Protein AF-A0AAD6BY55-F1 (afdb_monomer)

Secondary structure (DSSP, 8-state):
----EEEEEEEPPS-------TT--HHHHHTT---TT--TTS-EE-EEEEEEEE--TT------TTSEEEEPP---SSTTS-------------TTS----GGGSPP-BGGGSPPTT---TTTTTTTTSTT--PBPHHHHHHHHHHHHHHHHHHHHHHHHHHHEE-----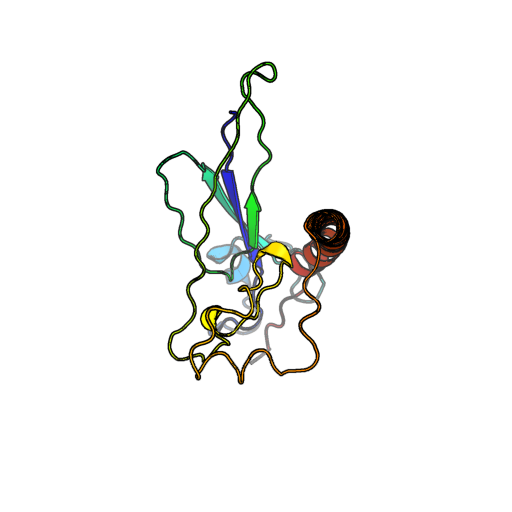--

Organism: NCBI:txid63821

Structure (mmCIF, N/CA/C/O backbone):
data_AF-A0AAD6BY55-F1
#
_entry.id   AF-A0AAD6BY55-F1
#
loop_
_atom_site.group_PDB
_atom_site.id
_atom_site.type_symbol
_atom_site.label_atom_id
_atom_site.label_alt_id
_atom_site.label_comp_id
_atom_site.label_asym_id
_atom_site.label_entity_id
_atom_site.label_seq_id
_atom_site.pdbx_PDB_ins_code
_atom_site.Cartn_x
_atom_site.Cartn_y
_atom_site.Cartn_z
_atom_site.occupancy
_atom_site.B_iso_or_equiv
_atom_site.auth_seq_id
_atom_site.auth_comp_id
_atom_site.auth_asym_id
_atom_site.auth_atom_id
_atom_site.pdbx_PDB_model_num
ATOM 1 N N . MET A 1 1 ? -22.897 0.748 -0.674 1.00 83.69 1 MET A N 1
ATOM 2 C CA . MET A 1 1 ? -21.606 1.421 -0.944 1.00 83.69 1 MET A CA 1
ATOM 3 C C . MET A 1 1 ? -21.306 1.303 -2.423 1.00 83.69 1 MET A C 1
ATOM 5 O O . MET A 1 1 ? -21.771 0.345 -3.028 1.00 83.69 1 MET A O 1
ATOM 9 N N . THR A 1 2 ? -20.557 2.243 -2.989 1.00 88.44 2 THR A N 1
ATOM 10 C CA . THR A 1 2 ? -19.996 2.095 -4.335 1.00 88.44 2 THR A CA 1
ATOM 11 C C . THR A 1 2 ? -18.924 0.998 -4.335 1.00 88.44 2 THR A C 1
ATOM 13 O O . THR A 1 2 ? -18.264 0.795 -3.307 1.00 88.44 2 THR A O 1
ATOM 16 N N . PRO A 1 3 ? -18.730 0.279 -5.454 1.00 88.44 3 PRO A N 1
ATOM 17 C CA . PRO A 1 3 ? -17.583 -0.606 -5.612 1.00 88.44 3 PRO A CA 1
ATOM 18 C C . PRO A 1 3 ? -16.272 0.154 -5.389 1.00 88.44 3 PRO A C 1
ATOM 20 O O . PRO A 1 3 ? -16.169 1.343 -5.685 1.00 88.44 3 PRO A O 1
ATOM 23 N N . SER A 1 4 ? -15.274 -0.540 -4.857 1.00 90.44 4 SER A N 1
ATOM 24 C CA . SER A 1 4 ? -13.928 -0.016 -4.635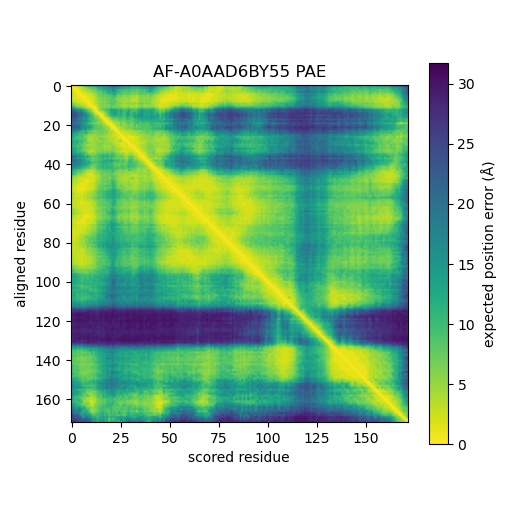 1.00 90.44 4 SER A CA 1
ATOM 25 C C . SER A 1 4 ? -12.929 -1.094 -4.999 1.00 90.44 4 SER A C 1
ATOM 27 O O . SER A 1 4 ? -13.198 -2.278 -4.791 1.00 90.44 4 SER A O 1
ATOM 29 N N . SER A 1 5 ? -11.784 -0.693 -5.520 1.00 92.88 5 SER A N 1
ATOM 30 C CA . SER A 1 5 ? -10.702 -1.583 -5.914 1.00 92.88 5 SER A CA 1
ATOM 31 C C . SER A 1 5 ? -9.456 -1.359 -5.069 1.00 92.88 5 SER A C 1
ATOM 33 O O . SER A 1 5 ? -9.295 -0.331 -4.412 1.00 92.88 5 SER A O 1
ATOM 35 N N . LEU A 1 6 ? -8.587 -2.359 -5.079 1.00 93.75 6 LEU A N 1
ATOM 36 C CA . LEU A 1 6 ? -7.215 -2.268 -4.621 1.00 93.75 6 LEU A CA 1
ATOM 37 C C . LEU A 1 6 ? -6.338 -2.273 -5.873 1.00 93.75 6 LEU A C 1
ATOM 39 O O . LEU A 1 6 ? -6.324 -3.270 -6.594 1.00 93.75 6 LEU A O 1
ATOM 43 N N . ALA A 1 7 ? -5.719 -1.138 -6.178 1.00 93.69 7 ALA A N 1
ATOM 44 C CA . ALA A 1 7 ? -4.782 -0.993 -7.285 1.00 93.69 7 ALA A CA 1
ATOM 45 C C . ALA A 1 7 ? -3.368 -1.324 -6.817 1.00 93.69 7 ALA A C 1
ATOM 47 O O . ALA A 1 7 ? -3.044 -1.088 -5.652 1.00 93.69 7 ALA A O 1
ATOM 48 N N . PHE A 1 8 ? -2.551 -1.859 -7.718 1.00 92.44 8 PHE A N 1
ATOM 49 C CA . PHE A 1 8 ? -1.192 -2.293 -7.439 1.00 92.44 8 PHE A CA 1
ATOM 50 C C . PHE A 1 8 ? -0.228 -1.732 -8.467 1.00 92.44 8 PHE A C 1
ATOM 52 O O . PHE A 1 8 ? -0.519 -1.705 -9.661 1.00 92.44 8 PHE A O 1
ATOM 59 N N . ARG A 1 9 ? 0.955 -1.379 -7.987 1.00 90.31 9 ARG A N 1
ATOM 60 C CA . ARG A 1 9 ? 2.108 -1.059 -8.815 1.00 90.31 9 ARG A CA 1
ATOM 61 C C . ARG A 1 9 ? 3.369 -1.571 -8.148 1.00 90.31 9 ARG A C 1
ATOM 63 O O . ARG A 1 9 ? 3.404 -1.795 -6.935 1.00 90.31 9 ARG A O 1
ATOM 70 N N . HIS A 1 10 ? 4.414 -1.716 -8.937 1.00 87.19 10 HIS A N 1
ATOM 71 C CA . HIS A 1 10 ? 5.749 -2.003 -8.429 1.00 87.19 10 HIS A CA 1
ATOM 72 C C . HIS A 1 10 ? 6.772 -1.099 -9.093 1.00 87.19 10 HIS A C 1
ATOM 74 O O . HIS A 1 10 ? 6.529 -0.540 -10.163 1.00 87.19 10 HIS A O 1
ATOM 80 N N . ARG A 1 11 ? 7.896 -0.923 -8.415 1.00 83.44 11 ARG A N 1
ATOM 81 C CA . ARG A 1 11 ? 9.047 -0.192 -8.924 1.00 83.44 11 ARG A CA 1
ATOM 82 C C . ARG A 1 11 ? 10.020 -1.187 -9.544 1.00 83.44 11 ARG A C 1
ATOM 84 O O . ARG A 1 11 ? 10.316 -2.205 -8.923 1.00 83.44 11 ARG A O 1
ATOM 91 N N . GLY A 1 12 ? 10.528 -0.861 -10.725 1.00 75.12 12 GLY A N 1
ATOM 92 C CA . GLY A 1 12 ? 11.620 -1.581 -11.361 1.00 75.12 12 GLY A CA 1
ATOM 93 C C . GLY A 1 12 ? 12.851 -1.565 -10.468 1.00 75.12 12 GLY A C 1
ATOM 94 O O . GLY A 1 12 ? 13.192 -0.542 -9.870 1.00 75.12 12 GLY A O 1
ATOM 95 N N . MET A 1 13 ? 13.494 -2.719 -10.342 1.00 66.25 13 MET A N 1
ATOM 96 C CA . MET A 1 13 ? 14.718 -2.871 -9.566 1.00 66.25 13 MET A CA 1
ATOM 97 C C . MET A 1 13 ? 15.908 -2.890 -10.524 1.00 66.25 13 MET A C 1
ATOM 99 O O . MET A 1 13 ? 15.828 -3.496 -11.586 1.00 66.25 13 MET A O 1
ATOM 103 N N . ALA A 1 14 ? 17.000 -2.220 -10.155 1.00 56.25 14 ALA A N 1
ATOM 104 C CA . ALA A 1 14 ? 18.253 -2.284 -10.911 1.00 56.25 14 ALA A CA 1
ATOM 105 C C . ALA A 1 14 ? 18.974 -3.633 -10.721 1.00 56.25 14 ALA A C 1
ATOM 107 O O . ALA A 1 14 ? 19.645 -4.108 -11.626 1.00 56.25 14 ALA A O 1
ATOM 108 N N . ASP A 1 15 ? 18.781 -4.268 -9.562 1.00 55.72 15 ASP A N 1
ATOM 109 C CA . ASP A 1 15 ? 19.313 -5.593 -9.225 1.00 55.72 15 ASP A CA 1
ATOM 110 C C . ASP A 1 15 ? 18.378 -6.701 -9.730 1.00 55.72 15 ASP A C 1
ATOM 112 O O . ASP A 1 15 ? 17.783 -7.461 -8.964 1.00 55.72 15 ASP A O 1
ATOM 116 N N . MET A 1 16 ? 18.146 -6.721 -11.041 1.00 57.81 16 MET A N 1
ATOM 117 C CA . MET A 1 16 ? 17.582 -7.905 -11.672 1.00 57.81 16 MET A CA 1
ATOM 118 C C . MET A 1 16 ? 18.739 -8.857 -11.949 1.00 57.81 16 MET A C 1
ATOM 120 O O . MET A 1 16 ? 19.592 -8.553 -12.779 1.00 57.81 16 MET A O 1
ATOM 124 N N . ASP A 1 17 ? 18.751 -10.005 -11.264 1.00 57.16 17 ASP A N 1
ATOM 125 C CA . ASP A 1 17 ? 19.643 -11.146 -11.528 1.00 57.16 17 ASP A CA 1
ATOM 126 C C . ASP A 1 17 ? 19.275 -11.794 -12.875 1.00 57.16 17 ASP A C 1
ATOM 128 O O . ASP A 1 17 ? 18.751 -12.904 -12.977 1.00 57.16 17 ASP A O 1
ATOM 132 N N . MET A 1 18 ? 19.426 -11.007 -13.932 1.00 62.88 18 MET A N 1
ATOM 133 C CA . MET A 1 18 ? 19.127 -11.344 -15.305 1.00 62.88 18 MET A CA 1
ATOM 134 C C . MET A 1 18 ? 20.407 -11.147 -16.097 1.00 62.88 18 MET A C 1
ATOM 136 O O . MET A 1 18 ? 20.933 -10.043 -16.185 1.00 62.88 18 MET A O 1
ATOM 140 N N . SER A 1 19 ? 20.898 -12.219 -16.708 1.00 64.31 19 SER A N 1
ATOM 141 C CA . SER A 1 19 ? 21.959 -12.118 -17.702 1.00 64.31 19 SER A CA 1
ATOM 142 C C . SER A 1 19 ? 21.378 -11.540 -18.995 1.00 64.31 19 SER A C 1
ATOM 144 O O . SER A 1 19 ? 20.547 -12.192 -19.635 1.00 64.31 19 SER A O 1
ATOM 146 N N . TYR A 1 20 ? 21.814 -10.349 -19.393 1.00 68.81 20 TYR A N 1
ATOM 147 C CA . TYR A 1 20 ? 21.538 -9.759 -20.703 1.00 68.81 20 TYR A CA 1
ATOM 148 C C . TYR A 1 20 ? 22.853 -9.318 -21.356 1.00 68.81 20 TYR A C 1
ATOM 150 O O . TYR A 1 20 ? 23.863 -9.126 -20.681 1.00 68.81 20 TYR A O 1
ATOM 158 N N . GLU A 1 21 ? 22.861 -9.231 -22.685 1.00 66.38 21 GLU A N 1
ATOM 159 C CA . GLU A 1 21 ? 24.014 -8.724 -23.433 1.00 66.38 21 GLU A CA 1
ATOM 160 C C . GLU A 1 21 ? 24.186 -7.218 -23.189 1.00 66.38 21 GLU A C 1
ATOM 162 O O . GLU A 1 21 ? 23.199 -6.489 -23.060 1.00 66.38 21 GLU A O 1
ATOM 167 N N . GLN A 1 22 ? 25.435 -6.748 -23.147 1.00 64.88 22 GLN A N 1
ATOM 168 C CA . GLN A 1 22 ? 25.746 -5.325 -23.001 1.00 64.88 22 GLN A CA 1
ATOM 169 C C . GLN A 1 22 ? 24.997 -4.488 -24.056 1.00 64.88 22 GLN A C 1
ATOM 171 O O . GLN A 1 22 ? 24.840 -4.918 -25.201 1.00 64.88 22 GLN A O 1
ATOM 176 N N . ASP A 1 23 ? 24.500 -3.317 -23.649 1.00 66.62 23 ASP A N 1
ATOM 177 C CA . ASP A 1 23 ? 23.704 -2.377 -24.457 1.00 66.62 23 ASP A CA 1
ATOM 178 C C . ASP A 1 23 ? 22.356 -2.918 -24.983 1.00 66.62 23 ASP A C 1
ATOM 180 O O . ASP A 1 23 ? 21.702 -2.291 -25.821 1.00 66.62 23 ASP A O 1
ATOM 184 N N . ARG A 1 24 ? 21.886 -4.078 -24.498 1.00 73.56 24 ARG A N 1
ATOM 185 C CA . ARG A 1 24 ? 20.612 -4.688 -24.926 1.00 73.56 24 ARG A CA 1
ATOM 186 C C . ARG A 1 24 ? 19.530 -4.509 -23.871 1.00 73.56 24 ARG A C 1
ATOM 188 O O . ARG A 1 24 ? 19.165 -5.443 -23.165 1.00 73.56 24 ARG A O 1
ATOM 195 N N . HIS A 1 25 ? 18.971 -3.303 -23.811 1.00 73.50 25 HIS A N 1
ATOM 196 C CA . HIS A 1 25 ? 17.939 -2.924 -22.834 1.00 73.50 25 HIS A CA 1
ATOM 197 C C . HIS A 1 25 ? 16.492 -3.111 -23.328 1.00 73.50 25 HIS A C 1
ATOM 199 O O . HIS A 1 25 ? 15.548 -2.867 -22.582 1.00 73.50 25 HIS A O 1
ATOM 205 N N . GLU A 1 26 ? 16.292 -3.599 -24.559 1.00 76.69 26 GLU A N 1
ATOM 206 C CA . GLU A 1 26 ? 14.968 -3.790 -25.187 1.00 76.69 26 GLU A CA 1
ATOM 207 C C . GLU A 1 26 ? 14.020 -4.680 -24.359 1.00 76.69 26 GLU A C 1
ATOM 209 O O . GLU A 1 26 ? 12.797 -4.542 -24.425 1.00 76.69 26 GLU A O 1
ATOM 214 N N . PHE A 1 27 ? 14.567 -5.581 -23.534 1.00 78.00 27 PHE A N 1
ATOM 215 C CA . PHE A 1 27 ? 13.772 -6.441 -22.656 1.00 78.00 27 PHE A CA 1
ATOM 216 C C . PHE A 1 27 ? 12.971 -5.645 -21.613 1.00 78.00 27 PHE A C 1
ATOM 218 O O . PHE A 1 27 ? 11.914 -6.104 -21.184 1.00 78.00 27 PHE A O 1
ATOM 225 N N . MET A 1 28 ? 13.420 -4.443 -21.236 1.00 76.38 28 MET A N 1
ATOM 226 C CA . MET A 1 28 ? 12.680 -3.551 -20.337 1.00 76.38 28 MET A CA 1
ATOM 227 C C . MET A 1 28 ? 11.320 -3.181 -20.938 1.00 76.38 28 MET A C 1
ATOM 229 O O . MET A 1 28 ? 10.299 -3.191 -20.253 1.00 76.38 28 MET A O 1
ATOM 233 N N . GLN A 1 29 ? 11.276 -2.953 -22.246 1.00 78.94 29 GLN A N 1
ATOM 234 C CA . GLN A 1 29 ? 10.043 -2.657 -22.970 1.00 78.94 29 GLN A CA 1
ATOM 235 C C . GLN A 1 29 ? 9.255 -3.945 -23.232 1.00 78.94 29 GLN A C 1
ATOM 237 O O . GLN A 1 29 ? 8.076 -4.047 -22.902 1.00 78.94 29 GLN A O 1
ATOM 242 N N . GLN A 1 30 ? 9.916 -4.975 -23.768 1.00 78.00 30 GLN A N 1
ATOM 243 C CA . GLN A 1 30 ? 9.243 -6.194 -24.232 1.00 78.00 30 GLN A CA 1
ATOM 244 C C . GLN A 1 30 ? 8.690 -7.068 -23.097 1.00 78.00 30 GLN A C 1
ATOM 246 O O . GLN A 1 30 ? 7.631 -7.676 -23.250 1.00 78.00 30 GLN A O 1
ATOM 251 N N . VAL A 1 31 ? 9.405 -7.160 -21.974 1.00 77.81 31 VAL A N 1
ATOM 252 C CA . VAL A 1 31 ? 9.051 -8.037 -20.845 1.00 77.81 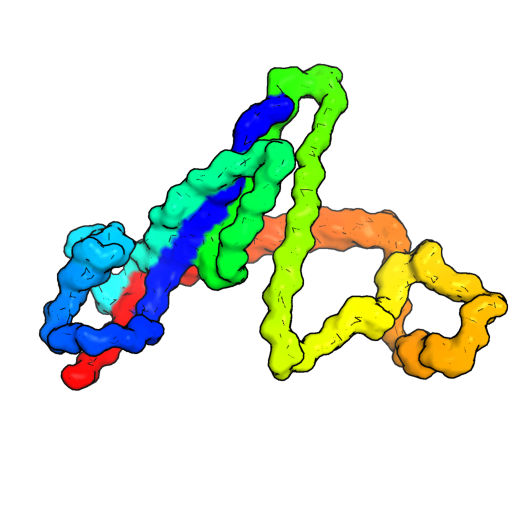31 VAL A CA 1
ATOM 253 C C . VAL A 1 31 ? 8.339 -7.253 -19.749 1.00 77.81 31 VAL A C 1
ATOM 255 O O . VAL A 1 31 ? 7.335 -7.721 -19.210 1.00 77.81 31 VAL A O 1
ATOM 258 N N . TYR A 1 32 ? 8.836 -6.056 -19.434 1.00 75.75 32 TYR A N 1
ATOM 259 C CA . TYR A 1 32 ? 8.333 -5.246 -18.323 1.00 75.75 32 TYR A CA 1
ATOM 260 C C . TYR A 1 32 ? 7.408 -4.103 -18.759 1.00 75.75 32 TYR A C 1
ATOM 262 O O . TYR A 1 32 ? 6.810 -3.453 -17.905 1.00 75.75 32 TYR A O 1
ATOM 270 N N . GLY A 1 33 ? 7.211 -3.892 -20.064 1.00 77.00 33 GLY A N 1
ATOM 271 C CA . GLY A 1 33 ? 6.251 -2.915 -20.579 1.00 77.00 33 GLY A CA 1
ATOM 272 C C . GLY A 1 33 ? 6.617 -1.461 -20.284 1.00 77.00 33 GLY A C 1
ATOM 273 O O . GLY A 1 33 ? 5.711 -0.633 -20.193 1.00 77.00 33 GLY A O 1
ATOM 274 N N . TYR A 1 34 ? 7.904 -1.155 -20.086 1.00 80.88 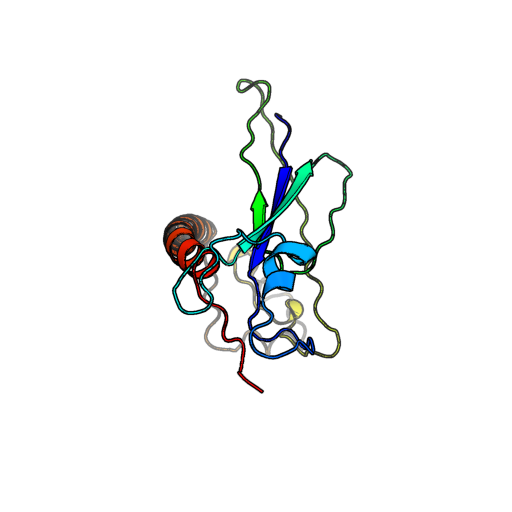34 TYR A N 1
ATOM 275 C CA . TYR A 1 34 ? 8.379 0.228 -20.006 1.00 80.88 34 TYR A CA 1
ATOM 276 C C . TYR A 1 34 ? 8.269 0.934 -21.364 1.00 80.88 34 TYR A C 1
ATOM 278 O O . TYR A 1 34 ? 8.186 0.283 -22.405 1.00 80.88 34 TYR A O 1
ATOM 286 N N . HIS A 1 35 ? 8.231 2.267 -21.344 1.00 74.69 35 HIS A N 1
ATOM 287 C CA . HIS A 1 35 ? 8.109 3.101 -22.539 1.00 74.69 35 HIS A CA 1
ATOM 288 C C . HIS A 1 35 ? 9.363 3.056 -23.424 1.00 74.69 35 HIS A C 1
ATOM 290 O O . HIS A 1 35 ? 10.472 2.799 -22.954 1.00 74.69 35 HIS A O 1
ATOM 296 N N . ASP A 1 36 ? 9.172 3.292 -24.725 1.00 73.25 36 ASP A N 1
ATOM 297 C CA . ASP A 1 36 ? 10.233 3.180 -25.738 1.00 73.25 36 ASP A CA 1
ATOM 298 C C . ASP A 1 36 ? 11.347 4.223 -25.545 1.00 73.25 36 ASP A C 1
ATOM 300 O O . ASP A 1 36 ? 12.496 3.985 -25.915 1.00 73.25 36 ASP A O 1
ATOM 304 N N . ASP A 1 37 ? 11.009 5.367 -24.949 1.00 71.12 37 ASP A N 1
ATOM 305 C CA . ASP A 1 37 ? 11.892 6.488 -24.634 1.00 71.12 37 ASP A CA 1
ATOM 306 C C . ASP A 1 37 ? 12.507 6.420 -23.227 1.00 71.12 37 ASP A C 1
ATOM 308 O O . ASP A 1 37 ? 13.096 7.403 -22.785 1.00 71.12 37 ASP A O 1
ATOM 312 N N . LEU A 1 38 ? 12.403 5.271 -22.541 1.00 71.81 38 LEU A N 1
ATOM 313 C CA . LEU A 1 38 ? 13.007 5.058 -21.226 1.00 71.81 38 LEU A CA 1
ATOM 314 C C . LEU A 1 38 ? 14.521 5.294 -21.288 1.00 71.81 38 LEU A C 1
ATOM 316 O O . LEU A 1 38 ? 15.272 4.490 -21.848 1.00 71.81 38 LEU A O 1
ATOM 320 N N . ASP A 1 39 ? 14.970 6.379 -20.664 1.00 68.38 39 ASP A N 1
ATOM 321 C CA . ASP A 1 39 ? 16.386 6.708 -20.563 1.00 68.38 39 ASP A CA 1
ATOM 322 C C . ASP A 1 39 ? 16.991 6.030 -19.328 1.00 68.38 39 ASP A C 1
ATOM 324 O O . ASP A 1 39 ? 16.704 6.395 -18.190 1.00 68.38 39 ASP A O 1
ATOM 328 N N . SER A 1 40 ? 17.856 5.033 -19.537 1.00 65.69 40 SER A N 1
ATOM 329 C CA . SER A 1 40 ? 18.518 4.334 -18.427 1.00 65.69 40 SER A CA 1
ATOM 330 C C . SER A 1 40 ? 19.486 5.227 -17.639 1.00 65.69 40 SER A C 1
ATOM 332 O O . SER A 1 40 ? 19.858 4.862 -16.523 1.00 65.69 40 SER A O 1
ATOM 334 N N . TYR A 1 41 ? 19.914 6.363 -18.197 1.00 63.56 41 TYR A N 1
ATOM 335 C CA . TYR A 1 41 ? 20.927 7.238 -17.605 1.00 63.56 41 TYR A CA 1
ATOM 336 C C . TYR A 1 41 ? 20.337 8.442 -16.857 1.00 63.56 41 TYR A C 1
ATOM 338 O O . TYR A 1 41 ? 21.054 9.075 -16.080 1.00 63.56 41 TYR A O 1
ATOM 346 N N . ASN A 1 42 ? 19.055 8.756 -17.059 1.00 67.56 42 ASN A N 1
ATOM 347 C CA . ASN A 1 42 ? 18.364 9.878 -16.423 1.00 67.56 42 ASN A CA 1
ATOM 348 C C . ASN A 1 42 ? 17.187 9.404 -15.564 1.00 67.56 42 ASN A C 1
ATOM 350 O O . ASN A 1 42 ? 16.668 8.307 -15.741 1.00 67.56 42 ASN A O 1
ATOM 354 N N . ASP A 1 43 ? 16.761 10.241 -14.614 1.00 71.81 43 ASP A N 1
ATOM 355 C CA . ASP A 1 43 ? 15.582 9.938 -13.802 1.00 71.81 43 ASP A CA 1
ATOM 356 C C . ASP A 1 43 ? 14.318 9.914 -14.673 1.00 71.81 43 ASP A C 1
ATOM 358 O O . ASP A 1 43 ? 13.918 10.931 -15.242 1.00 71.81 43 ASP A O 1
ATOM 362 N N . ASP A 1 44 ? 13.659 8.761 -14.699 1.00 78.56 44 ASP A N 1
ATOM 363 C CA . ASP A 1 44 ? 12.454 8.494 -15.472 1.00 78.56 44 ASP A CA 1
ATOM 364 C C . ASP A 1 44 ? 11.417 7.720 -14.631 1.00 78.56 44 ASP A C 1
ATOM 366 O O . ASP A 1 44 ? 11.650 7.356 -13.469 1.00 78.56 44 ASP A O 1
ATOM 370 N N . LEU A 1 45 ? 10.230 7.493 -15.191 1.00 79.56 45 LEU A N 1
ATOM 371 C CA . LEU A 1 45 ? 9.172 6.702 -14.586 1.00 79.56 45 LEU A CA 1
ATOM 372 C C . LEU A 1 45 ? 9.552 5.218 -14.611 1.00 79.56 45 LEU A C 1
ATOM 374 O O . LEU A 1 45 ? 9.366 4.515 -15.600 1.00 79.56 45 LEU A O 1
ATOM 378 N N . ILE A 1 46 ? 10.011 4.717 -13.470 1.00 82.75 46 ILE A N 1
ATOM 379 C CA . ILE A 1 46 ? 10.437 3.321 -13.316 1.00 82.75 46 ILE A CA 1
ATOM 380 C C . ILE A 1 46 ? 9.396 2.460 -12.601 1.00 82.75 46 ILE A C 1
ATOM 382 O O . ILE A 1 46 ? 9.689 1.345 -12.171 1.00 82.75 46 ILE A O 1
ATOM 386 N N . THR A 1 47 ? 8.157 2.932 -12.475 1.00 84.69 47 THR A N 1
ATOM 387 C CA . THR A 1 47 ? 7.045 2.131 -11.943 1.00 84.69 47 THR A CA 1
ATOM 388 C C . THR A 1 47 ? 6.177 1.544 -13.038 1.00 84.69 47 THR A C 1
ATOM 390 O O . THR A 1 47 ? 5.763 2.260 -13.942 1.00 84.69 47 THR A O 1
ATOM 393 N N . GLN A 1 48 ? 5.807 0.276 -12.880 1.00 85.94 48 GLN A N 1
ATOM 394 C CA . GLN A 1 48 ? 4.819 -0.387 -13.724 1.00 85.94 48 GLN A CA 1
ATOM 395 C C . GLN A 1 48 ? 3.507 -0.560 -12.948 1.00 85.94 48 GLN A C 1
ATOM 397 O O . GLN A 1 48 ? 3.481 -1.056 -11.814 1.00 85.94 48 GLN A O 1
ATOM 402 N N . GLU A 1 49 ? 2.406 -0.155 -13.577 1.00 87.94 49 GLU A N 1
ATOM 403 C CA . GLU A 1 49 ? 1.052 -0.353 -13.065 1.00 87.94 49 GLU A CA 1
ATOM 404 C C . GLU A 1 49 ? 0.606 -1.798 -13.328 1.00 87.94 49 GLU A C 1
ATOM 406 O O . GLU A 1 49 ? 0.548 -2.252 -14.469 1.00 87.94 49 GLU A O 1
ATOM 411 N N . LEU A 1 50 ? 0.273 -2.533 -12.266 1.00 90.25 50 LEU A N 1
ATOM 412 C CA . LEU A 1 50 ? -0.118 -3.949 -12.337 1.00 90.25 50 LEU A CA 1
ATOM 413 C C . LEU A 1 50 ? -1.640 -4.133 -12.455 1.00 90.25 50 LEU A C 1
ATOM 415 O O . LEU A 1 50 ? -2.141 -5.253 -12.559 1.00 90.25 50 LEU A O 1
ATOM 419 N N . GLY A 1 51 ? -2.391 -3.032 -12.420 1.00 91.94 51 GLY A N 1
ATOM 420 C CA . GLY A 1 51 ? -3.847 -3.020 -12.485 1.00 91.94 51 GLY A CA 1
ATOM 421 C C . GLY A 1 51 ? -4.509 -3.047 -11.110 1.00 91.94 51 GLY A C 1
ATOM 422 O O . GLY A 1 51 ? -3.919 -2.682 -10.092 1.00 91.94 51 GLY A O 1
ATOM 423 N N . SER A 1 52 ? -5.789 -3.423 -11.071 1.00 94.88 52 SER A N 1
ATOM 424 C CA . SER A 1 52 ? -6.584 -3.346 -9.846 1.00 94.88 52 SER A CA 1
ATOM 425 C C . SER A 1 52 ? -7.574 -4.492 -9.686 1.00 94.88 52 SER A C 1
ATOM 427 O O . SER A 1 52 ? -8.049 -5.084 -10.654 1.00 94.88 52 SER A O 1
ATOM 429 N N . VAL A 1 53 ? -7.905 -4.793 -8.431 1.00 94.44 53 VAL A N 1
ATOM 430 C CA . VAL A 1 53 ? -8.838 -5.8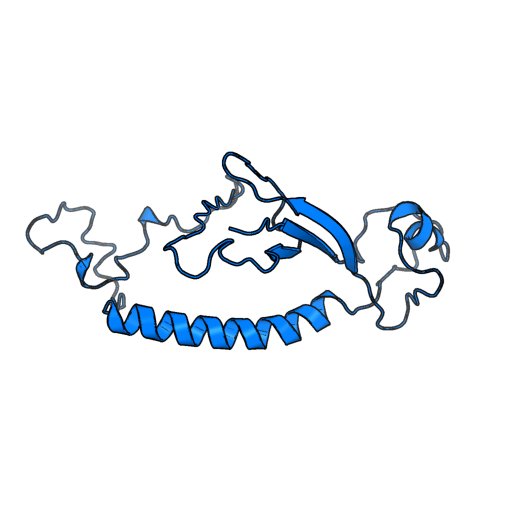58 -8.063 1.00 94.44 53 VAL A CA 1
ATOM 431 C C . VAL A 1 53 ? -9.987 -5.276 -7.255 1.00 94.44 53 VAL A C 1
ATOM 433 O O . VAL A 1 53 ? -9.781 -4.652 -6.214 1.00 94.44 53 VAL A O 1
ATOM 436 N N . ILE A 1 54 ? -11.223 -5.520 -7.697 1.00 93.94 54 ILE A N 1
ATOM 437 C CA . ILE A 1 54 ? -12.420 -5.119 -6.949 1.00 93.94 54 ILE A CA 1
ATOM 438 C C . ILE A 1 54 ? -12.401 -5.779 -5.569 1.00 93.94 54 ILE A C 1
ATOM 440 O O . ILE A 1 54 ? -12.260 -6.995 -5.428 1.00 93.94 54 ILE A O 1
ATOM 444 N N . SER A 1 55 ? -12.570 -4.962 -4.543 1.00 90.88 55 SER A N 1
ATOM 445 C CA . SER A 1 55 ? -12.663 -5.372 -3.153 1.00 90.88 55 SER A CA 1
ATOM 446 C C . SER A 1 55 ? -14.130 -5.490 -2.750 1.00 90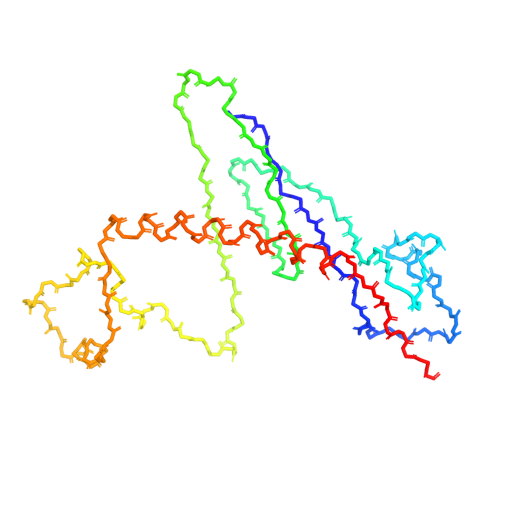.88 55 SER A C 1
ATOM 448 O O . SER A 1 55 ? -14.754 -4.520 -2.317 1.00 90.88 55 SER A O 1
ATOM 450 N N . GLN A 1 56 ? -14.676 -6.690 -2.911 1.00 90.12 56 GLN A N 1
ATOM 451 C CA . GLN A 1 56 ? -16.045 -7.028 -2.525 1.00 90.12 56 GLN A CA 1
ATOM 452 C C . GLN A 1 56 ? -16.071 -7.861 -1.240 1.00 90.12 56 GLN A C 1
ATOM 454 O O . GLN A 1 56 ? -15.069 -8.464 -0.854 1.00 90.12 56 GLN A O 1
ATOM 459 N N . GLU A 1 57 ? -17.227 -7.902 -0.586 1.00 91.50 57 GLU A N 1
ATOM 460 C CA . GLU A 1 57 ? -17.438 -8.732 0.599 1.00 91.50 57 GLU A CA 1
ATOM 461 C C . GLU A 1 57 ? -17.143 -10.215 0.313 1.00 91.50 57 GLU A C 1
ATOM 463 O O . GLU A 1 57 ? -17.356 -10.708 -0.796 1.00 91.50 57 GLU A O 1
ATOM 468 N N . GLY A 1 58 ? -16.592 -10.913 1.310 1.00 92.25 58 GLY A N 1
ATOM 469 C CA . GLY A 1 58 ? -16.219 -12.327 1.204 1.00 92.25 58 GLY A CA 1
ATOM 470 C C . GLY A 1 58 ? -14.972 -12.612 0.357 1.00 92.25 58 GLY A C 1
ATOM 471 O O . GLY A 1 58 ? -14.587 -13.771 0.230 1.00 92.25 58 GLY A O 1
ATOM 472 N N . ARG A 1 59 ? -14.315 -11.591 -0.213 1.00 92.69 59 ARG A N 1
ATOM 473 C CA . ARG A 1 59 ? -13.085 -11.765 -0.997 1.00 92.69 59 ARG A CA 1
ATOM 474 C C . ARG A 1 59 ? -11.839 -11.656 -0.120 1.00 92.69 59 ARG A C 1
ATOM 476 O O . ARG A 1 59 ? -11.667 -10.677 0.602 1.00 92.69 59 ARG A O 1
ATOM 483 N N . ILE A 1 60 ? -10.938 -12.624 -0.267 1.00 94.81 60 ILE A N 1
ATOM 484 C CA . ILE A 1 60 ? -9.572 -12.568 0.261 1.00 94.81 60 ILE A CA 1
ATOM 485 C C . ILE A 1 60 ? -8.642 -12.171 -0.888 1.00 94.81 60 ILE A C 1
ATOM 487 O O . ILE A 1 60 ? -8.747 -12.716 -1.985 1.00 94.81 60 ILE A O 1
ATOM 491 N N . ILE A 1 61 ? -7.756 -11.208 -0.638 1.00 93.38 61 ILE A N 1
ATOM 492 C CA . ILE A 1 61 ? -6.721 -10.775 -1.582 1.00 93.38 61 ILE A CA 1
ATOM 493 C C . ILE A 1 61 ? -5.379 -10.955 -0.879 1.00 93.38 61 ILE A C 1
ATOM 495 O O . ILE A 1 61 ? -5.166 -10.395 0.194 1.00 93.38 61 ILE A O 1
ATOM 499 N N . THR A 1 62 ? -4.494 -11.746 -1.475 1.00 94.81 62 THR A N 1
ATOM 500 C CA . THR A 1 62 ? -3.141 -12.004 -0.972 1.00 94.81 62 THR A CA 1
ATOM 501 C C . THR A 1 62 ? -2.129 -11.477 -1.972 1.00 94.81 62 THR A C 1
ATOM 503 O O . THR A 1 62 ? -2.220 -11.795 -3.156 1.00 94.81 62 THR A O 1
ATOM 506 N N . PHE A 1 63 ? -1.169 -10.689 -1.507 1.00 93.69 63 PHE A N 1
ATOM 507 C CA . PHE A 1 63 ? -0.113 -10.115 -2.334 1.00 93.69 63 PHE A CA 1
ATOM 508 C C . PHE A 1 63 ? 1.138 -9.876 -1.475 1.00 93.69 63 PHE A C 1
ATOM 510 O O . PHE A 1 63 ? 1.009 -9.736 -0.255 1.00 93.69 63 PHE A O 1
ATOM 517 N N . PRO A 1 64 ? 2.345 -9.862 -2.065 1.00 91.31 64 PRO A N 1
ATOM 518 C CA . PRO A 1 64 ? 3.564 -9.599 -1.312 1.00 91.31 64 PRO A CA 1
ATOM 519 C C . PRO A 1 64 ? 3.664 -8.115 -0.933 1.00 91.31 64 PRO A C 1
ATOM 521 O O . PRO A 1 64 ? 3.256 -7.236 -1.692 1.00 91.31 64 PRO A O 1
ATOM 524 N N . ASN A 1 65 ? 4.275 -7.822 0.219 1.00 87.75 65 ASN A N 1
ATOM 525 C CA . ASN A 1 65 ? 4.480 -6.446 0.699 1.00 87.75 65 ASN A CA 1
ATOM 526 C C . ASN A 1 65 ? 5.453 -5.623 -0.170 1.00 87.75 65 ASN A C 1
ATOM 528 O O . ASN A 1 65 ? 5.636 -4.437 0.086 1.00 87.75 65 ASN A O 1
ATOM 532 N N . THR A 1 66 ? 6.082 -6.241 -1.174 1.00 84.12 66 THR A N 1
ATOM 533 C CA . THR A 1 66 ? 6.918 -5.561 -2.172 1.00 84.12 66 THR A CA 1
ATOM 534 C C . THR A 1 66 ? 6.095 -4.710 -3.141 1.00 84.12 66 THR A C 1
ATOM 536 O O . THR A 1 66 ? 6.632 -3.772 -3.729 1.00 84.12 66 THR A O 1
ATOM 539 N N . LEU A 1 67 ? 4.795 -4.995 -3.289 1.00 88.38 67 LEU A N 1
ATOM 540 C CA . LEU A 1 67 ? 3.899 -4.197 -4.122 1.00 88.38 67 LEU A CA 1
ATOM 541 C C . LEU A 1 67 ? 3.402 -2.969 -3.365 1.00 88.38 67 LEU A C 1
ATOM 543 O O . LEU A 1 67 ? 2.848 -3.073 -2.264 1.00 88.38 67 LEU A O 1
ATOM 547 N N . GLN A 1 68 ? 3.498 -1.804 -4.003 1.00 89.94 68 GLN A N 1
ATOM 548 C CA . GLN A 1 68 ? 2.759 -0.644 -3.539 1.00 89.94 68 GLN A CA 1
ATOM 549 C C . GLN A 1 68 ? 1.292 -0.798 -3.946 1.00 89.94 68 GLN A C 1
ATOM 551 O O . GLN A 1 68 ? 0.983 -1.184 -5.073 1.00 89.94 68 GLN A O 1
ATOM 556 N N . HIS A 1 69 ? 0.376 -0.492 -3.028 1.00 90.12 69 HIS A N 1
ATOM 557 C CA . HIS A 1 69 ? -1.055 -0.598 -3.282 1.00 90.12 69 HIS A CA 1
ATOM 558 C C . HIS A 1 69 ? -1.812 0.665 -2.883 1.00 90.12 69 HIS A C 1
ATOM 560 O O . HIS A 1 69 ? -1.425 1.381 -1.958 1.00 90.12 69 HIS A O 1
ATOM 566 N N . GLN A 1 70 ? -2.929 0.908 -3.562 1.00 88.69 70 GLN A N 1
ATOM 567 C CA . GLN A 1 70 ? -3.832 2.021 -3.292 1.00 88.69 70 GLN A CA 1
ATOM 568 C C . GLN A 1 70 ? -5.274 1.519 -3.216 1.00 88.69 70 GLN A C 1
ATOM 570 O O . GLN A 1 70 ? -5.768 0.849 -4.123 1.00 88.69 70 GLN A O 1
ATOM 575 N N . VAL A 1 71 ? -5.978 1.871 -2.139 1.00 88.62 71 VAL A N 1
ATOM 576 C CA . VAL A 1 71 ? -7.426 1.652 -2.042 1.00 88.62 71 VAL A CA 1
ATOM 577 C C . VAL A 1 71 ? -8.134 2.776 -2.790 1.00 88.62 71 VAL A C 1
ATOM 579 O O . VAL A 1 71 ? -7.999 3.943 -2.424 1.00 88.62 71 VAL A O 1
ATOM 582 N N . SER A 1 72 ? -8.911 2.436 -3.815 1.00 87.69 72 SER A N 1
ATOM 583 C CA . SER A 1 72 ? -9.672 3.425 -4.575 1.00 87.69 72 SER A CA 1
ATOM 584 C C . SER A 1 72 ? -10.749 4.086 -3.699 1.00 87.69 72 SER A C 1
ATOM 586 O O . SER A 1 72 ? -11.369 3.392 -2.876 1.00 87.69 72 SER A O 1
ATOM 588 N N . PRO A 1 73 ? -11.027 5.391 -3.889 1.00 86.81 73 PRO A N 1
ATOM 589 C CA . PRO A 1 73 ? -12.082 6.093 -3.166 1.00 86.81 73 PRO A CA 1
ATOM 590 C C . PRO A 1 73 ? -13.427 5.370 -3.258 1.00 86.81 73 PRO A C 1
ATOM 592 O O . PRO A 1 73 ? -13.745 4.737 -4.265 1.00 86.81 73 PRO A O 1
ATOM 595 N N . PHE A 1 74 ? -14.231 5.466 -2.203 1.00 88.19 74 PHE A N 1
ATOM 596 C CA . PHE A 1 74 ? -15.569 4.889 -2.181 1.00 88.19 74 PHE A CA 1
ATOM 597 C C . PHE A 1 74 ? -16.507 5.722 -1.324 1.00 88.19 74 PHE A C 1
ATOM 599 O O . PHE A 1 74 ? -16.082 6.428 -0.410 1.00 88.19 74 PHE A O 1
ATOM 606 N N . SER A 1 75 ? -17.796 5.603 -1.606 1.00 91.31 75 SER A N 1
ATOM 607 C CA . SER A 1 75 ? -18.845 6.301 -0.878 1.00 91.31 75 SER A CA 1
ATOM 608 C C . SER A 1 75 ? -20.016 5.369 -0.583 1.00 91.31 75 SER A C 1
ATOM 610 O O . SER A 1 75 ? -20.094 4.214 -1.022 1.00 91.31 75 SER A O 1
ATOM 612 N N . LEU A 1 76 ? -20.946 5.851 0.232 1.00 93.88 76 LEU A N 1
ATOM 613 C CA . LEU A 1 76 ? -22.231 5.192 0.389 1.00 93.88 76 LEU A CA 1
ATOM 614 C C . LEU A 1 76 ? -23.018 5.329 -0.917 1.00 93.88 76 LEU A C 1
ATOM 616 O O . LEU A 1 76 ? -23.002 6.379 -1.546 1.00 93.88 76 LEU A O 1
ATOM 620 N N . ALA A 1 77 ? -23.716 4.261 -1.310 1.00 91.94 77 ALA A N 1
ATOM 621 C CA . ALA A 1 77 ? -24.596 4.321 -2.483 1.00 91.94 77 ALA A CA 1
ATOM 622 C C . ALA A 1 77 ? -25.786 5.264 -2.229 1.00 91.94 77 ALA A C 1
ATOM 624 O O . ALA A 1 77 ? -26.294 5.892 -3.146 1.00 91.94 77 ALA A O 1
ATOM 625 N N . ASP A 1 78 ? -26.188 5.365 -0.962 1.00 94.19 78 ASP A N 1
ATOM 626 C CA . ASP A 1 78 ? -27.168 6.311 -0.454 1.00 94.19 78 ASP A CA 1
ATOM 627 C C . ASP A 1 78 ? -26.545 7.025 0.758 1.00 94.19 78 ASP A C 1
ATOM 629 O O . ASP A 1 78 ? -26.410 6.403 1.818 1.00 94.19 78 ASP A O 1
ATOM 633 N N . PRO A 1 79 ? -26.120 8.292 0.613 1.00 93.44 79 PRO A N 1
ATOM 634 C CA . PRO A 1 79 ? -25.499 9.056 1.694 1.00 93.44 79 PRO A CA 1
ATOM 635 C C . PRO A 1 79 ? -26.410 9.314 2.902 1.00 93.44 79 PRO A C 1
ATOM 637 O O . PRO A 1 79 ? -25.905 9.663 3.964 1.00 93.44 79 PRO A O 1
ATOM 640 N N . SER A 1 80 ? -27.733 9.150 2.766 1.00 95.50 80 SER A N 1
ATOM 641 C CA . SER A 1 80 ? -28.683 9.355 3.872 1.00 95.50 80 SER A CA 1
ATOM 642 C C . SER A 1 80 ? -28.723 8.190 4.866 1.00 95.50 80 SER A C 1
ATOM 644 O O . SER A 1 80 ? -29.236 8.332 5.977 1.00 95.50 80 SER A O 1
ATOM 646 N N . LYS A 1 81 ? -28.183 7.029 4.482 1.00 94.56 81 LYS A N 1
ATOM 647 C CA . LYS A 1 81 ? -28.203 5.807 5.289 1.00 94.56 81 LYS A CA 1
ATOM 648 C C . LYS A 1 81 ? -26.856 5.585 5.969 1.00 94.56 81 LYS A C 1
ATOM 650 O O . LYS A 1 81 ? -25.823 5.855 5.368 1.00 94.56 81 LYS A O 1
ATOM 655 N N . PRO A 1 82 ? -26.818 5.028 7.188 1.00 92.62 82 PRO A N 1
ATOM 656 C CA . PRO A 1 82 ? -25.556 4.629 7.794 1.00 92.62 82 PRO A CA 1
ATOM 657 C C . PRO A 1 82 ? -24.902 3.497 6.989 1.00 92.62 82 PRO A C 1
ATOM 659 O O . PRO A 1 82 ? -25.575 2.601 6.478 1.00 92.62 82 PRO A O 1
ATOM 662 N N . GLY A 1 83 ? -23.572 3.490 6.921 1.00 89.81 83 GLY A N 1
ATOM 663 C CA . GLY A 1 83 ? -22.824 2.389 6.323 1.00 89.81 83 GLY A CA 1
ATOM 664 C C . GLY A 1 83 ? -21.332 2.481 6.608 1.00 89.81 83 GLY A C 1
ATOM 665 O O . GLY A 1 83 ? -20.804 3.553 6.894 1.00 89.81 83 GLY A O 1
ATOM 666 N N . HIS A 1 84 ? -20.651 1.339 6.566 1.00 89.38 84 HIS A N 1
ATOM 667 C CA . HIS A 1 84 ? -19.217 1.247 6.818 1.00 89.38 84 HIS A CA 1
ATOM 668 C C . HIS A 1 84 ? -18.590 0.109 6.012 1.00 89.38 84 HIS A C 1
ATOM 670 O O . HIS A 1 84 ? -19.254 -0.874 5.687 1.00 89.38 84 HIS A O 1
ATOM 676 N N . ARG A 1 85 ? -17.285 0.222 5.749 1.00 86.00 85 ARG A N 1
ATOM 677 C CA . ARG A 1 85 ? -16.458 -0.842 5.173 1.00 86.00 85 ARG A CA 1
ATOM 678 C C . ARG A 1 85 ? -15.517 -1.383 6.238 1.00 86.00 85 ARG A C 1
ATOM 680 O O . ARG A 1 85 ? -14.774 -0.610 6.835 1.00 86.00 85 ARG A O 1
ATOM 687 N N . LYS A 1 86 ? -15.525 -2.696 6.456 1.00 88.81 86 LYS A N 1
ATOM 688 C CA . LYS A 1 86 ? -14.560 -3.378 7.329 1.00 88.81 86 LYS A CA 1
ATOM 689 C C . LYS A 1 86 ? -13.560 -4.145 6.478 1.00 88.81 86 LYS A C 1
ATOM 691 O O . LYS A 1 86 ? -13.936 -4.760 5.485 1.00 88.81 86 LYS A O 1
ATOM 696 N N . ILE A 1 87 ? -12.296 -4.078 6.872 1.00 87.75 87 ILE A N 1
ATOM 697 C CA . ILE A 1 87 ? -11.188 -4.790 6.241 1.00 87.75 87 ILE A CA 1
ATOM 698 C C . ILE A 1 87 ? -10.402 -5.450 7.369 1.00 87.75 87 ILE A C 1
ATOM 700 O O . ILE A 1 87 ? -10.102 -4.799 8.370 1.00 87.75 87 ILE A O 1
ATOM 704 N N . LEU A 1 88 ? -10.084 -6.731 7.201 1.00 90.12 88 LEU A N 1
ATOM 705 C CA . LEU A 1 88 ? -9.127 -7.438 8.039 1.00 90.12 88 LEU A CA 1
ATOM 706 C C . LEU A 1 88 ? -7.852 -7.631 7.220 1.00 90.12 88 LEU A C 1
ATOM 708 O O . LEU A 1 88 ? -7.892 -8.266 6.169 1.00 90.12 88 LEU A O 1
ATOM 712 N N . ALA A 1 89 ? -6.747 -7.060 7.691 1.00 90.69 89 ALA A N 1
ATOM 713 C CA . ALA A 1 89 ? -5.431 -7.232 7.089 1.00 90.69 89 ALA A CA 1
ATOM 714 C C . ALA A 1 89 ? -4.577 -8.123 7.993 1.00 90.69 89 ALA A C 1
ATOM 716 O O . ALA A 1 89 ? -4.534 -7.921 9.208 1.00 90.69 89 ALA A O 1
ATOM 717 N N . LEU A 1 90 ? -3.905 -9.099 7.390 1.00 90.62 90 LEU A N 1
ATOM 718 C CA . LEU A 1 90 ? -2.958 -9.986 8.053 1.00 90.62 90 LEU A CA 1
ATOM 719 C C . LEU A 1 90 ? -1.600 -9.805 7.378 1.00 90.62 90 LEU A C 1
ATOM 721 O O . LEU A 1 90 ? -1.524 -9.791 6.152 1.00 90.62 90 LEU A O 1
ATOM 725 N N . PHE A 1 91 ? -0.545 -9.681 8.177 1.00 87.88 91 PHE A N 1
ATOM 726 C CA . PHE A 1 91 ? 0.827 -9.603 7.688 1.00 87.88 91 PHE A CA 1
ATOM 727 C C . PHE A 1 91 ? 1.546 -10.888 8.068 1.00 87.88 91 PHE A C 1
ATOM 729 O O . PHE A 1 91 ? 1.604 -11.248 9.244 1.00 87.88 91 PHE A O 1
ATOM 736 N N . LEU A 1 92 ? 2.066 -11.584 7.062 1.00 89.00 92 LEU A N 1
ATOM 737 C CA . LEU A 1 92 ? 2.878 -12.776 7.261 1.00 89.00 92 LEU A CA 1
ATOM 738 C C . LEU A 1 92 ? 4.339 -12.351 7.401 1.00 89.00 92 LEU A C 1
ATOM 740 O O . LEU A 1 92 ? 4.826 -11.527 6.628 1.00 89.00 92 LEU A O 1
ATOM 744 N N . VAL A 1 93 ? 5.016 -12.905 8.403 1.00 86.19 93 VAL A N 1
ATOM 745 C CA . VAL A 1 93 ? 6.439 -12.679 8.670 1.00 86.19 93 VAL A CA 1
ATOM 746 C C . VAL A 1 93 ? 7.152 -14.012 8.514 1.00 86.19 93 VAL A C 1
ATOM 748 O O . VAL A 1 93 ? 6.607 -15.049 8.894 1.00 86.19 93 VAL A O 1
ATOM 751 N N . ASP A 1 94 ? 8.354 -13.977 7.946 1.00 87.56 94 ASP A N 1
ATOM 752 C CA . ASP A 1 94 ? 9.218 -15.148 7.848 1.00 87.56 94 ASP A CA 1
ATOM 753 C C . ASP A 1 94 ? 9.480 -15.739 9.250 1.00 87.56 94 ASP A C 1
ATOM 755 O O . ASP A 1 94 ? 9.997 -15.029 10.119 1.00 87.56 94 ASP A O 1
ATOM 759 N N . PRO A 1 95 ? 9.147 -17.022 9.497 1.00 87.19 95 PRO A N 1
ATOM 760 C CA . PRO A 1 95 ? 9.349 -17.656 10.797 1.00 87.19 95 PRO A CA 1
ATOM 761 C C . PRO A 1 95 ? 10.822 -17.738 11.225 1.00 87.19 95 PRO A C 1
ATOM 763 O O . PRO A 1 95 ? 11.091 -17.889 12.417 1.00 87.19 95 PRO A O 1
ATOM 766 N N . HIS A 1 96 ? 11.777 -17.635 10.295 1.00 91.50 96 HIS A N 1
ATOM 767 C CA . HIS A 1 96 ? 13.208 -17.606 10.611 1.00 91.50 96 HIS A CA 1
ATOM 768 C C . HIS A 1 96 ? 13.690 -16.224 11.070 1.00 91.50 96 HIS A C 1
ATOM 770 O O . HIS A 1 96 ? 14.754 -16.108 11.684 1.00 91.50 96 HIS A O 1
ATOM 776 N N . THR A 1 97 ? 12.885 -15.183 10.853 1.00 84.88 97 THR A N 1
ATOM 777 C CA . THR A 1 97 ? 13.169 -13.823 11.304 1.00 84.88 97 THR A CA 1
ATOM 778 C C . THR A 1 97 ? 12.562 -13.584 12.688 1.00 84.88 97 THR A C 1
ATOM 780 O O . THR A 1 97 ? 11.345 -13.513 12.869 1.00 84.88 97 THR A O 1
ATOM 783 N N . ARG A 1 98 ? 13.412 -13.418 13.708 1.00 82.69 98 ARG A N 1
ATOM 784 C CA . ARG A 1 98 ? 12.950 -13.150 15.077 1.00 82.69 98 ARG A CA 1
ATOM 785 C C . ARG A 1 98 ? 12.542 -11.685 15.239 1.00 82.69 98 ARG A C 1
ATOM 787 O O . ARG A 1 98 ? 13.396 -10.811 15.346 1.00 82.69 98 ARG A O 1
ATOM 794 N N . ILE A 1 99 ? 11.241 -11.436 15.347 1.00 83.62 99 ILE A N 1
ATOM 795 C CA . ILE A 1 99 ? 10.681 -10.122 15.692 1.00 83.62 99 ILE A CA 1
ATOM 796 C C . ILE A 1 99 ? 10.138 -10.091 17.124 1.00 83.62 99 ILE A C 1
ATOM 798 O O . ILE A 1 99 ? 9.869 -11.127 17.739 1.00 83.62 99 ILE A O 1
ATOM 802 N N . ILE A 1 100 ? 9.968 -8.885 17.667 1.00 80.06 100 ILE A N 1
ATOM 803 C CA . ILE A 1 100 ? 9.317 -8.696 18.965 1.00 80.06 100 ILE A CA 1
ATOM 804 C C . ILE A 1 100 ? 7.851 -9.113 18.831 1.00 80.06 100 ILE A C 1
ATOM 806 O O . ILE A 1 100 ? 7.101 -8.550 18.036 1.00 80.06 100 ILE A O 1
ATOM 810 N N . SER A 1 101 ? 7.444 -10.106 19.622 1.00 78.06 101 SER A N 1
ATOM 811 C CA . SER A 1 101 ? 6.045 -10.520 19.687 1.00 78.06 101 SER A CA 1
ATOM 812 C C . SER A 1 101 ? 5.184 -9.408 20.276 1.00 78.06 101 SER A C 1
ATOM 814 O O . SER A 1 101 ? 5.557 -8.793 21.277 1.00 78.06 101 SER A O 1
ATOM 816 N N . SER A 1 102 ? 3.988 -9.216 19.717 1.00 74.38 102 SER A N 1
ATOM 817 C CA . SER A 1 102 ? 2.969 -8.338 20.297 1.00 74.38 102 SER A CA 1
ATOM 818 C C . SER A 1 102 ? 2.552 -8.768 21.708 1.00 74.38 102 SER A C 1
ATOM 820 O O . SER A 1 102 ? 2.106 -7.929 22.481 1.00 74.38 102 SER A O 1
ATOM 822 N N . ALA A 1 103 ? 2.780 -10.032 22.091 1.00 76.19 103 ALA A N 1
ATOM 823 C CA . ALA A 1 103 ? 2.604 -10.508 23.465 1.00 76.19 103 ALA A CA 1
ATOM 824 C C . ALA A 1 103 ? 3.544 -9.823 24.478 1.00 76.19 103 ALA A C 1
ATOM 826 O O . ALA A 1 103 ? 3.253 -9.815 25.671 1.00 76.19 103 ALA A O 1
ATOM 827 N N . ASN A 1 104 ? 4.653 -9.242 24.009 1.00 78.81 104 ASN A N 1
ATOM 828 C CA . ASN A 1 104 ? 5.624 -8.522 24.835 1.00 78.81 104 ASN A CA 1
ATOM 829 C C . ASN A 1 104 ? 5.431 -6.997 24.784 1.00 78.81 104 ASN A C 1
ATOM 831 O O . ASN A 1 104 ? 6.218 -6.265 25.382 1.00 78.81 104 ASN A O 1
ATOM 835 N N . VAL A 1 105 ? 4.424 -6.502 24.058 1.00 79.06 105 VAL A N 1
ATOM 836 C CA . VAL A 1 105 ? 4.124 -5.069 23.987 1.00 79.06 105 VAL A CA 1
ATOM 837 C C . VAL A 1 105 ? 3.273 -4.695 25.206 1.00 79.06 105 VAL A C 1
ATOM 839 O O . VAL A 1 105 ? 2.198 -5.271 25.388 1.00 79.06 105 VAL A O 1
ATOM 842 N N . PRO A 1 106 ? 3.721 -3.757 26.062 1.00 78.88 106 PRO A N 1
ATOM 843 C CA . PRO A 1 106 ? 2.950 -3.348 27.230 1.00 78.88 106 PRO A CA 1
ATOM 844 C C . PRO A 1 106 ? 1.641 -2.653 26.814 1.00 78.88 106 PRO A C 1
ATOM 846 O O . PRO A 1 106 ? 1.540 -2.143 25.693 1.00 78.88 106 PRO A O 1
ATOM 849 N N . PRO A 1 107 ? 0.636 -2.583 27.708 1.00 81.94 107 PRO A N 1
ATOM 850 C CA . PRO A 1 107 ? -0.604 -1.867 27.431 1.00 81.94 107 PRO A CA 1
ATOM 851 C C . PRO A 1 107 ? -0.340 -0.422 26.981 1.00 81.94 107 PRO A C 1
ATOM 853 O O . PRO A 1 107 ? 0.230 0.372 27.726 1.00 81.94 107 PRO A O 1
ATOM 856 N N . GLN A 1 108 ? -0.764 -0.090 25.758 1.00 84.06 108 GLN A N 1
ATOM 857 C CA . GLN A 1 108 ? -0.591 1.248 25.177 1.00 84.06 108 GLN A CA 1
ATOM 858 C C . GLN A 1 108 ? -1.689 2.227 25.612 1.00 84.06 108 GLN A C 1
ATOM 860 O O . GLN A 1 108 ? -1.457 3.431 25.659 1.00 84.06 108 GLN A O 1
ATOM 865 N N . ARG A 1 109 ? -2.879 1.713 25.947 1.00 84.00 109 ARG A N 1
ATOM 866 C CA . ARG A 1 109 ? -4.002 2.494 26.471 1.00 84.00 109 ARG A CA 1
ATOM 867 C C . ARG A 1 109 ? -4.083 2.386 27.983 1.00 84.00 109 ARG A C 1
ATOM 869 O O . ARG A 1 109 ? -3.920 1.297 28.535 1.00 84.00 109 ARG A O 1
ATOM 876 N N . GLU A 1 110 ? -4.375 3.503 28.637 1.00 83.75 110 GLU A N 1
ATOM 877 C CA . GLU A 1 110 ? -4.465 3.558 30.096 1.00 83.75 110 GLU A CA 1
ATOM 878 C C . GLU A 1 110 ? -5.549 2.620 30.648 1.00 83.75 110 GLU A C 1
ATOM 880 O O . GLU A 1 110 ? -5.295 1.864 31.586 1.00 83.75 110 GLU A O 1
ATOM 885 N N . ASP A 1 111 ? -6.718 2.579 30.006 1.00 82.12 111 ASP A N 1
ATOM 886 C CA . ASP A 1 111 ? -7.856 1.751 30.420 1.00 82.12 111 ASP A CA 1
ATOM 887 C C . ASP A 1 111 ? -7.640 0.242 30.207 1.00 82.12 111 ASP A C 1
ATOM 889 O O . ASP A 1 111 ? -8.438 -0.573 30.664 1.00 82.12 111 ASP A O 1
ATOM 893 N N . TRP A 1 112 ? -6.552 -0.151 29.535 1.00 80.12 112 TRP A N 1
ATOM 894 C CA . TRP A 1 112 ? -6.153 -1.552 29.349 1.00 80.12 112 TRP A CA 1
ATOM 895 C C . TRP A 1 112 ? -5.170 -2.038 30.414 1.00 80.12 112 TRP A C 1
ATOM 897 O O . TRP A 1 112 ? -4.770 -3.206 30.402 1.00 80.12 112 TRP A O 1
ATOM 907 N N . ARG A 1 113 ? -4.746 -1.165 31.333 1.00 73.06 113 ARG A N 1
ATOM 908 C CA . ARG A 1 113 ? -3.849 -1.565 32.413 1.00 73.06 113 ARG A CA 1
ATOM 909 C C . ARG A 1 113 ? -4.570 -2.538 33.350 1.00 73.06 113 ARG A C 1
ATOM 911 O O . ARG A 1 113 ? -5.643 -2.216 33.861 1.00 73.06 113 ARG A O 1
ATOM 918 N N . PRO A 1 114 ? -3.989 -3.718 33.626 1.00 65.94 114 PRO A N 1
ATOM 919 C CA . PRO A 1 114 ? -4.571 -4.620 34.602 1.00 65.94 114 PRO A CA 1
ATOM 920 C C . PRO A 1 114 ? -4.576 -3.943 35.975 1.00 65.94 114 PRO A C 1
ATOM 922 O O . PRO A 1 114 ? -3.553 -3.411 36.419 1.00 65.94 114 PRO A O 1
ATOM 925 N N . SER A 1 115 ? -5.716 -3.995 36.670 1.00 59.09 115 SER A N 1
ATOM 926 C CA . SER A 1 115 ? -5.791 -3.622 38.083 1.00 59.09 115 SER A CA 1
ATOM 927 C C . SER A 1 115 ? -4.724 -4.399 38.858 1.00 59.09 115 SER A C 1
ATOM 929 O O . SER A 1 115 ? -4.538 -5.597 38.627 1.00 59.09 115 SER A O 1
ATOM 931 N N . THR A 1 116 ? -4.039 -3.743 39.792 1.00 55.62 116 THR A N 1
ATOM 932 C CA . THR A 1 116 ? -2.919 -4.276 40.595 1.00 55.62 116 THR A CA 1
ATOM 933 C C . THR A 1 116 ? -3.191 -5.610 41.307 1.00 55.62 116 THR A C 1
ATOM 935 O O . THR A 1 116 ? -2.249 -6.253 41.759 1.00 55.62 116 THR A O 1
ATOM 938 N N . GLN A 1 117 ? -4.446 -6.055 41.365 1.00 49.62 117 GLN A N 1
ATOM 939 C CA . GLN A 1 117 ? -4.920 -7.206 42.126 1.00 49.62 117 GLN A CA 1
ATOM 940 C C . GLN A 1 117 ? -4.764 -8.576 41.436 1.00 49.62 117 GLN A C 1
ATOM 942 O O . GLN A 1 117 ? -4.890 -9.593 42.107 1.00 49.62 117 GLN A O 1
ATOM 947 N N . ASN A 1 118 ? -4.450 -8.633 40.133 1.00 49.19 118 ASN A N 1
ATOM 948 C CA . ASN A 1 118 ? -4.398 -9.889 39.360 1.00 49.19 118 ASN A CA 1
ATOM 949 C C . ASN A 1 118 ? -2.984 -10.215 38.830 1.00 49.19 118 ASN A C 1
ATOM 951 O O . ASN A 1 118 ? -2.790 -10.543 37.659 1.00 49.19 118 ASN A O 1
ATOM 955 N N . ARG A 1 119 ? -1.956 -10.049 39.670 1.00 51.78 119 ARG A N 1
ATOM 956 C CA . ARG A 1 119 ? -0.549 -10.184 39.257 1.00 51.78 119 ARG A CA 1
ATOM 957 C C . ARG A 1 119 ? -0.009 -11.591 39.526 1.00 51.78 119 ARG A C 1
ATOM 959 O O . ARG A 1 119 ? 0.413 -11.900 40.634 1.00 51.78 119 ARG A O 1
ATOM 966 N N . GLY A 1 120 ? 0.021 -12.428 38.488 1.00 51.41 120 GLY A N 1
ATOM 967 C CA . GLY A 1 120 ? 0.897 -13.603 38.440 1.00 51.41 120 GLY A CA 1
ATOM 968 C C . GLY A 1 120 ? 2.368 -13.181 38.314 1.00 51.41 120 GLY A C 1
ATOM 969 O O . GLY A 1 120 ? 2.683 -12.198 37.638 1.00 51.41 120 GLY A O 1
ATOM 970 N N . SER A 1 121 ? 3.268 -13.926 38.955 1.00 50.38 121 SER A N 1
ATOM 971 C CA . SER A 1 121 ? 4.694 -13.600 39.152 1.00 50.38 121 SER A CA 1
ATOM 972 C C . SER A 1 121 ? 5.509 -13.335 37.873 1.00 50.38 121 SER A C 1
ATOM 974 O O . SER A 1 121 ? 6.551 -12.692 37.950 1.00 50.38 121 SER A O 1
ATOM 976 N N . GLY A 1 122 ? 5.039 -13.761 36.694 1.00 49.44 122 GLY A N 1
ATOM 977 C CA . GLY A 1 122 ? 5.717 -13.536 35.408 1.00 49.44 122 GLY A CA 1
ATOM 978 C C . GLY A 1 122 ? 5.473 -12.165 34.758 1.00 49.44 122 GLY A C 1
ATOM 979 O O . GLY A 1 122 ? 6.293 -11.712 33.965 1.00 49.44 122 GLY A O 1
ATOM 980 N N . ALA A 1 123 ? 4.387 -11.462 35.103 1.00 48.03 123 ALA A N 1
ATOM 981 C CA . ALA A 1 123 ? 4.043 -10.163 34.498 1.00 48.03 123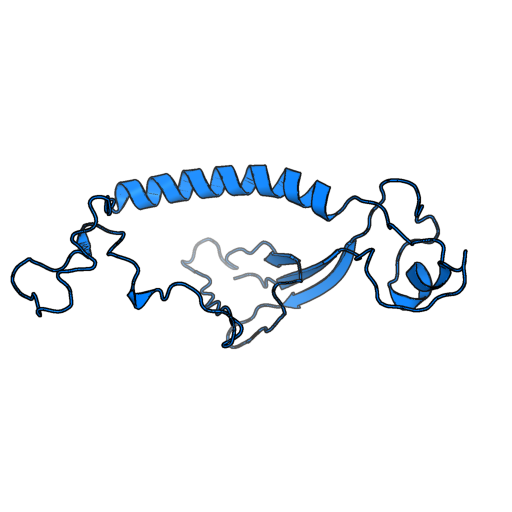 ALA A CA 1
ATOM 982 C C . ALA A 1 123 ? 4.812 -8.978 35.115 1.00 48.03 123 ALA A C 1
ATOM 984 O O . ALA A 1 123 ? 4.755 -7.852 34.620 1.00 48.03 123 ALA A O 1
ATOM 985 N N . GLN A 1 124 ? 5.526 -9.221 36.215 1.00 46.12 124 GLN A N 1
ATOM 986 C CA . GLN A 1 124 ? 6.174 -8.181 37.006 1.00 46.12 124 GLN A CA 1
ATOM 987 C C . GLN A 1 124 ? 7.451 -7.636 36.350 1.00 46.12 124 GLN A C 1
ATOM 989 O O . GLN A 1 124 ? 7.809 -6.493 36.608 1.00 46.12 124 GLN A O 1
ATOM 994 N N . GLN A 1 125 ? 8.101 -8.406 35.473 1.00 46.47 125 GLN A N 1
ATOM 995 C CA . GLN A 1 125 ? 9.388 -8.014 34.889 1.00 46.47 125 GLN A CA 1
ATOM 996 C C . GLN A 1 125 ? 9.252 -7.157 33.617 1.00 46.47 125 GLN A C 1
ATOM 998 O O . GLN A 1 125 ? 10.103 -6.314 33.365 1.00 46.47 125 GLN A O 1
ATOM 1003 N N . VAL A 1 126 ? 8.161 -7.303 32.852 1.00 48.78 126 VAL A N 1
ATOM 1004 C CA . VAL A 1 126 ? 7.922 -6.512 31.621 1.00 48.78 126 VAL A CA 1
ATOM 1005 C C . VAL A 1 126 ? 7.353 -5.122 31.937 1.00 48.78 126 VAL A C 1
ATOM 1007 O O . VAL A 1 126 ? 7.612 -4.161 31.222 1.00 48.78 126 VAL A O 1
ATOM 1010 N N . LEU A 1 127 ? 6.609 -4.989 33.040 1.00 47.31 127 LEU A N 1
ATOM 1011 C CA . LEU A 1 127 ? 5.955 -3.736 33.445 1.00 47.31 127 LEU A CA 1
ATOM 1012 C C . LEU A 1 127 ? 6.826 -2.829 34.334 1.00 47.31 127 LEU A C 1
ATOM 1014 O O . LEU A 1 127 ? 6.391 -1.731 34.669 1.00 47.31 127 LEU A O 1
ATOM 1018 N N . GLN A 1 128 ? 8.018 -3.281 34.740 1.00 46.28 128 GLN A N 1
ATOM 1019 C CA . GLN A 1 128 ? 8.979 -2.494 35.530 1.00 46.28 128 GLN A CA 1
ATOM 1020 C C . GLN A 1 128 ? 10.031 -1.771 34.675 1.00 46.28 128 GLN A C 1
ATOM 1022 O O . GLN A 1 128 ? 10.910 -1.115 35.223 1.00 46.28 128 GLN A O 1
ATOM 1027 N N . GLY A 1 129 ? 9.944 -1.851 33.343 1.00 46.16 129 GLY A N 1
ATOM 1028 C CA . GLY A 1 129 ? 10.667 -0.915 32.487 1.00 46.16 129 GLY A CA 1
ATOM 1029 C C . GLY A 1 129 ? 10.060 0.479 32.648 1.00 46.16 129 GLY A C 1
ATOM 1030 O O . GLY A 1 129 ? 8.875 0.659 32.371 1.00 46.16 129 GLY A O 1
ATOM 1031 N N . GLU A 1 130 ? 10.857 1.441 33.107 1.00 45.31 130 GLU A N 1
ATOM 1032 C CA . GLU A 1 130 ? 10.513 2.836 33.428 1.00 45.31 130 GLU A CA 1
ATOM 1033 C C . GLU A 1 130 ? 9.986 3.690 32.240 1.00 45.31 130 GLU A C 1
ATOM 1035 O O . GLU A 1 130 ? 10.378 4.842 32.087 1.00 45.31 130 GLU A O 1
ATOM 1040 N N . GLY A 1 131 ? 9.106 3.189 31.362 1.00 50.22 131 GLY A N 1
ATOM 1041 C CA . GLY A 1 131 ? 8.791 3.928 30.128 1.00 50.22 131 GLY A CA 1
ATOM 1042 C C . GLY A 1 131 ? 7.519 3.594 29.354 1.00 50.22 131 GLY A C 1
ATOM 1043 O O . GLY A 1 131 ? 7.388 4.059 28.225 1.00 50.22 131 GLY A O 1
ATOM 1044 N N . ALA A 1 132 ? 6.561 2.832 29.886 1.00 56.06 132 ALA A N 1
ATOM 1045 C CA . ALA A 1 132 ? 5.273 2.671 29.199 1.00 56.06 132 ALA A CA 1
ATOM 1046 C C . ALA A 1 132 ? 4.303 3.800 29.593 1.00 56.06 132 ALA A C 1
ATOM 1048 O O . ALA A 1 132 ? 3.406 3.598 30.419 1.00 56.06 132 ALA A O 1
ATOM 1049 N N . ASN A 1 133 ? 4.491 4.987 29.008 1.00 67.75 133 ASN A N 1
ATOM 1050 C CA . ASN A 1 133 ? 3.521 6.086 29.060 1.00 67.75 133 ASN A CA 1
ATOM 1051 C C . ASN A 1 133 ? 2.274 5.672 28.268 1.00 67.75 133 ASN A C 1
ATOM 1053 O O . ASN A 1 133 ? 2.162 5.941 27.074 1.00 67.75 133 ASN A O 1
ATOM 1057 N N . SER A 1 134 ? 1.369 4.935 28.912 1.00 74.56 134 SER A N 1
ATOM 1058 C CA . SER A 1 134 ? 0.060 4.649 28.338 1.00 74.56 134 SER A CA 1
ATOM 1059 C C . SER A 1 134 ? -0.682 5.960 28.122 1.00 74.56 134 SER A C 1
ATOM 1061 O O . SER A 1 134 ? -0.665 6.811 29.010 1.00 74.56 134 SER A O 1
ATOM 1063 N N . ILE A 1 135 ? -1.356 6.087 26.989 1.00 85.75 135 ILE A N 1
ATOM 1064 C CA . ILE A 1 135 ? -2.097 7.294 26.627 1.00 85.75 135 ILE A CA 1
ATOM 1065 C C . ILE A 1 135 ? -3.598 7.095 26.841 1.00 85.75 135 ILE A C 1
ATOM 1067 O O . ILE A 1 135 ? -4.117 5.970 26.794 1.00 85.75 135 ILE A O 1
ATOM 1071 N N . THR A 1 136 ? -4.299 8.199 27.068 1.00 89.75 136 THR A N 1
ATOM 1072 C CA . THR A 1 136 ? -5.764 8.248 27.107 1.00 89.75 136 THR A CA 1
ATOM 1073 C C . THR A 1 136 ? -6.357 7.997 25.717 1.00 89.75 136 THR A C 1
ATOM 1075 O O . THR A 1 136 ? -5.676 8.061 24.687 1.00 89.75 136 THR A O 1
ATOM 1078 N N . MET A 1 137 ? -7.659 7.708 25.651 1.00 88.31 137 MET A N 1
ATOM 1079 C CA . MET A 1 137 ? -8.344 7.529 24.366 1.00 88.31 137 MET A CA 1
ATOM 1080 C C . MET A 1 137 ? -8.436 8.825 23.561 1.00 88.31 137 MET A C 1
ATOM 1082 O O . MET A 1 137 ? -8.443 8.794 22.329 1.00 88.31 137 MET A O 1
ATOM 1086 N N . GLU A 1 138 ? -8.518 9.953 24.251 1.00 90.88 138 GLU A N 1
ATOM 1087 C CA . GLU A 1 138 ? -8.519 11.296 23.692 1.00 90.88 138 GLU A CA 1
ATOM 1088 C C . GLU A 1 138 ? -7.167 11.596 23.038 1.00 90.88 138 GLU A C 1
ATOM 1090 O O . GLU A 1 138 ? -7.129 11.952 21.858 1.00 90.88 138 GLU A O 1
ATOM 1095 N N . GLU A 1 139 ? -6.062 11.345 23.745 1.00 90.62 139 GLU A N 1
ATOM 1096 C CA . GLU A 1 139 ? -4.702 11.478 23.208 1.00 90.62 139 GLU A CA 1
ATOM 1097 C C . GLU A 1 139 ? -4.468 10.528 22.030 1.00 90.62 139 GLU A C 1
ATOM 1099 O O . GLU A 1 139 ? -3.980 10.951 20.986 1.00 90.62 139 GLU A O 1
ATOM 1104 N N . ALA A 1 140 ? -4.889 9.261 22.130 1.00 88.81 140 ALA A N 1
ATOM 1105 C CA . ALA A 1 140 ? -4.758 8.297 21.036 1.00 88.81 140 ALA A CA 1
ATOM 1106 C C . ALA A 1 140 ? -5.493 8.748 19.761 1.00 88.81 140 ALA A C 1
ATOM 1108 O O . ALA A 1 140 ? -5.002 8.553 18.645 1.00 88.81 140 ALA A O 1
ATOM 1109 N N . LYS A 1 141 ? -6.673 9.367 19.904 1.00 89.00 141 LYS A N 1
ATOM 1110 C CA . LYS A 1 141 ? -7.412 9.950 18.775 1.00 89.00 141 LYS A CA 1
ATOM 1111 C C . LYS A 1 141 ? -6.702 11.179 18.213 1.00 89.00 141 LYS A C 1
ATOM 1113 O O . LYS A 1 141 ? -6.642 11.301 16.992 1.00 89.00 141 LYS A O 1
ATOM 1118 N N . ALA A 1 142 ? -6.164 12.051 19.065 1.00 92.06 142 ALA A N 1
ATOM 1119 C CA . ALA A 1 142 ? -5.408 13.225 18.636 1.00 92.06 142 ALA A CA 1
ATOM 1120 C C . ALA A 1 142 ? -4.154 12.820 17.843 1.00 92.06 142 ALA A C 1
ATOM 1122 O O . ALA A 1 142 ? -3.999 13.235 16.695 1.00 92.06 142 ALA A O 1
ATOM 1123 N N . TYR A 1 143 ? -3.349 11.899 18.382 1.00 89.38 143 TYR A N 1
ATOM 1124 C CA . TYR A 1 143 ? -2.186 11.342 17.689 1.00 89.38 143 TYR A CA 1
ATOM 1125 C C . TYR A 1 143 ? -2.555 10.661 16.376 1.00 89.38 143 TYR A C 1
ATOM 1127 O O . TYR A 1 143 ? -1.831 10.779 15.395 1.00 89.38 143 TYR A O 1
ATOM 1135 N N . ARG A 1 144 ? -3.697 9.965 16.308 1.00 87.44 144 ARG A N 1
ATOM 1136 C CA . ARG A 1 144 ? -4.167 9.384 15.046 1.00 87.44 144 ARG A CA 1
ATOM 1137 C C . ARG A 1 144 ? -4.401 10.459 13.982 1.00 87.44 144 ARG A C 1
ATOM 1139 O O . ARG A 1 144 ? -4.095 10.205 12.823 1.00 87.44 144 ARG A O 1
ATOM 1146 N N . VAL A 1 145 ? -4.970 11.610 14.339 1.00 88.06 145 VAL A N 1
ATOM 1147 C CA . VAL A 1 145 ? -5.205 12.711 13.388 1.00 88.06 145 VAL A CA 1
ATOM 1148 C C . VAL A 1 145 ? -3.877 13.290 12.906 1.00 88.06 145 VAL A C 1
ATOM 1150 O O . VAL A 1 145 ? -3.684 13.423 11.700 1.00 88.06 145 VAL A O 1
ATOM 1153 N N . GLU A 1 146 ? -2.954 13.557 13.828 1.00 90.12 146 GLU A N 1
ATOM 1154 C CA . GLU A 1 146 ? -1.609 14.050 13.515 1.00 90.12 146 GLU A CA 1
ATOM 1155 C C . GLU A 1 146 ? -0.848 13.080 12.602 1.00 90.12 146 GLU A C 1
ATOM 1157 O O . GLU A 1 146 ? -0.389 13.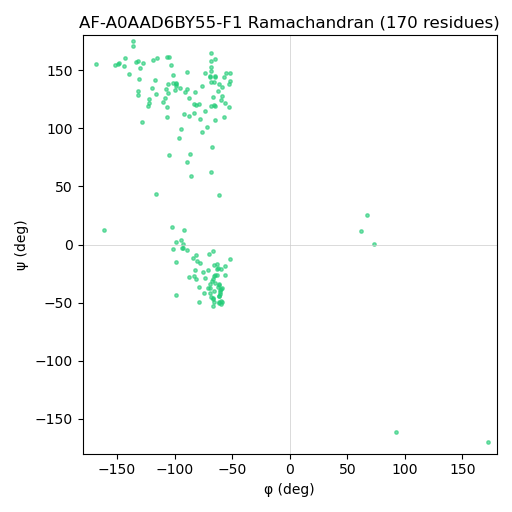464 11.530 1.00 90.12 146 GLU A O 1
ATOM 1162 N N . LEU A 1 147 ? -0.826 11.793 12.953 1.00 85.81 147 LEU A N 1
ATOM 1163 C CA . LEU A 1 147 ? -0.176 10.743 12.173 1.00 85.81 147 LEU A CA 1
ATOM 1164 C C . LEU A 1 147 ? -0.790 10.586 10.776 1.00 85.81 147 LEU A C 1
ATOM 1166 O O . LEU A 1 147 ? -0.077 10.275 9.826 1.00 85.81 147 LEU A O 1
ATOM 1170 N N . MET A 1 148 ? -2.102 10.788 10.615 1.00 77.88 148 MET A N 1
ATOM 1171 C CA . MET A 1 148 ? -2.730 10.779 9.287 1.00 77.88 148 MET A CA 1
ATOM 1172 C C . MET A 1 148 ? -2.311 11.995 8.454 1.00 77.88 148 MET A C 1
ATOM 1174 O O . MET A 1 148 ? -2.090 11.845 7.253 1.00 77.88 148 MET A O 1
ATOM 1178 N N . ALA A 1 149 ? -2.166 13.170 9.074 1.00 79.88 149 ALA A N 1
ATOM 1179 C CA . ALA A 1 149 ? -1.677 14.370 8.400 1.00 79.88 149 ALA A CA 1
ATOM 1180 C C . ALA A 1 149 ? -0.204 14.223 7.980 1.00 79.88 149 ALA A C 1
ATOM 1182 O O . ALA A 1 149 ? 0.137 14.477 6.824 1.00 79.88 149 ALA A O 1
ATOM 1183 N N . GLU A 1 150 ? 0.650 13.735 8.884 1.00 79.88 150 GLU A N 1
ATOM 1184 C CA . GLU A 1 150 ? 2.066 13.476 8.612 1.00 79.88 150 GLU A CA 1
ATOM 1185 C C . GLU A 1 150 ? 2.239 12.437 7.499 1.00 79.88 150 GLU A C 1
ATOM 1187 O O . GLU A 1 150 ? 2.938 12.683 6.513 1.00 79.88 150 GLU A O 1
ATOM 1192 N N . ARG A 1 151 ? 1.535 11.299 7.599 1.00 73.06 151 ARG A N 1
ATOM 1193 C CA . ARG A 1 151 ? 1.576 10.251 6.570 1.00 73.06 151 ARG A CA 1
ATOM 1194 C C . ARG A 1 151 ? 1.081 10.740 5.218 1.00 73.06 151 ARG A C 1
ATOM 1196 O O . ARG A 1 151 ? 1.621 10.296 4.213 1.00 73.06 151 ARG A O 1
ATOM 1203 N N . GLY A 1 152 ? 0.090 11.632 5.171 1.00 65.44 152 GLY A N 1
ATOM 1204 C CA . GLY A 1 152 ? -0.371 12.236 3.920 1.00 65.44 152 GLY A CA 1
ATOM 1205 C C . GLY A 1 152 ? 0.746 13.007 3.212 1.00 65.44 152 GLY A C 1
ATOM 1206 O O . GLY A 1 152 ? 1.056 12.723 2.057 1.00 65.44 152 GLY A O 1
ATOM 1207 N N . LEU A 1 153 ? 1.418 13.908 3.935 1.00 59.97 153 LEU A N 1
ATOM 1208 C CA . LEU A 1 153 ? 2.519 14.723 3.403 1.00 59.97 153 LEU A CA 1
ATOM 1209 C C . LEU A 1 153 ? 3.745 13.880 3.021 1.00 59.97 153 LEU A C 1
ATOM 1211 O O . LEU A 1 153 ? 4.383 14.114 1.992 1.00 59.97 153 LEU A O 1
ATOM 1215 N N . GLN A 1 154 ? 4.082 12.879 3.839 1.00 56.84 154 GLN A N 1
ATOM 1216 C CA . GLN A 1 154 ? 5.176 11.958 3.543 1.00 56.84 154 GLN A CA 1
ATOM 1217 C C . GLN A 1 154 ? 4.841 11.046 2.358 1.00 56.84 154 GLN A C 1
ATOM 1219 O O . GLN A 1 154 ? 5.730 10.731 1.567 1.00 56.84 154 GLN A O 1
ATOM 1224 N N . SER A 1 155 ? 3.570 10.663 2.193 1.00 64.44 155 SER A N 1
ATOM 1225 C CA . SER A 1 155 ? 3.118 9.840 1.072 1.00 64.44 155 SER A CA 1
ATOM 1226 C C . SER A 1 155 ? 3.332 10.534 -0.267 1.00 64.44 155 SER A C 1
ATOM 1228 O O . SER A 1 155 ? 3.667 9.846 -1.221 1.00 64.44 155 SER A O 1
ATOM 1230 N N . GLU A 1 156 ? 3.168 11.855 -0.370 1.00 68.88 156 GLU A N 1
ATOM 1231 C CA . GLU A 1 156 ? 3.397 12.574 -1.632 1.00 68.88 156 GLU A CA 1
ATOM 1232 C C . GLU A 1 156 ? 4.873 12.536 -2.038 1.00 68.88 156 GLU A C 1
ATOM 1234 O O . GLU A 1 156 ? 5.209 12.064 -3.124 1.00 68.88 156 GLU A O 1
ATOM 1239 N N . LYS A 1 157 ? 5.772 12.944 -1.132 1.00 68.56 157 LYS A N 1
ATOM 1240 C CA . LYS A 1 157 ? 7.224 12.924 -1.383 1.00 68.56 157 LYS A CA 1
ATOM 1241 C C . LYS A 1 157 ? 7.738 11.507 -1.633 1.00 68.56 157 LYS A C 1
ATOM 1243 O O . LYS A 1 157 ? 8.501 11.281 -2.568 1.00 68.56 157 LYS A O 1
ATOM 1248 N N . SER A 1 158 ? 7.294 10.549 -0.817 1.00 70.75 158 SER A N 1
ATOM 1249 C CA . SER A 1 158 ? 7.647 9.138 -0.971 1.00 70.75 158 SER A CA 1
ATOM 1250 C C . SER A 1 158 ? 7.093 8.548 -2.266 1.00 70.75 158 SER A C 1
ATOM 1252 O O . SER A 1 158 ? 7.746 7.684 -2.838 1.00 70.75 158 SER A O 1
ATOM 1254 N N . ASN A 1 159 ? 5.923 8.987 -2.742 1.00 76.75 159 ASN A N 1
ATOM 1255 C CA . ASN A 1 159 ? 5.366 8.519 -4.010 1.00 76.75 159 ASN A CA 1
ATOM 1256 C C . ASN A 1 159 ? 6.189 9.002 -5.195 1.00 76.75 159 ASN A C 1
ATOM 1258 O O . ASN A 1 159 ? 6.500 8.180 -6.049 1.00 76.75 159 ASN A O 1
ATOM 1262 N N . VAL A 1 160 ? 6.581 10.279 -5.223 1.00 76.50 160 VAL A N 1
ATOM 1263 C CA . VAL A 1 160 ? 7.452 10.810 -6.284 1.00 76.50 160 VAL A CA 1
ATOM 1264 C C . VAL A 1 160 ? 8.782 10.062 -6.293 1.00 76.50 160 VAL A C 1
ATOM 1266 O O . VAL A 1 160 ? 9.185 9.548 -7.328 1.00 76.50 160 VAL A O 1
ATOM 1269 N N . ALA A 1 161 ? 9.419 9.906 -5.128 1.00 76.81 161 ALA A N 1
ATOM 1270 C CA . ALA A 1 161 ? 10.678 9.171 -5.016 1.00 76.81 161 ALA A CA 1
ATOM 1271 C C . ALA A 1 161 ? 10.550 7.675 -5.355 1.00 76.81 161 ALA A C 1
ATOM 1273 O O . ALA A 1 161 ? 11.541 7.054 -5.729 1.00 76.81 161 ALA A O 1
ATOM 1274 N N . TYR A 1 162 ? 9.365 7.077 -5.183 1.00 78.56 162 TYR A N 1
ATOM 1275 C CA . TYR A 1 162 ? 9.086 5.691 -5.568 1.00 78.56 162 TYR A CA 1
ATOM 1276 C C . TYR A 1 162 ? 8.831 5.546 -7.073 1.00 78.56 162 TYR A C 1
ATOM 1278 O O . TYR A 1 162 ? 9.239 4.549 -7.657 1.00 78.56 162 TYR A O 1
ATOM 1286 N N . GLN A 1 163 ? 8.165 6.530 -7.682 1.00 78.19 163 GLN A N 1
ATOM 1287 C CA . GLN A 1 163 ? 7.843 6.566 -9.111 1.00 78.19 163 GLN A CA 1
ATOM 1288 C C . GLN A 1 163 ? 9.054 6.880 -9.984 1.00 78.19 163 GLN A C 1
ATOM 1290 O O . GLN A 1 163 ? 9.223 6.256 -11.028 1.00 78.19 163 G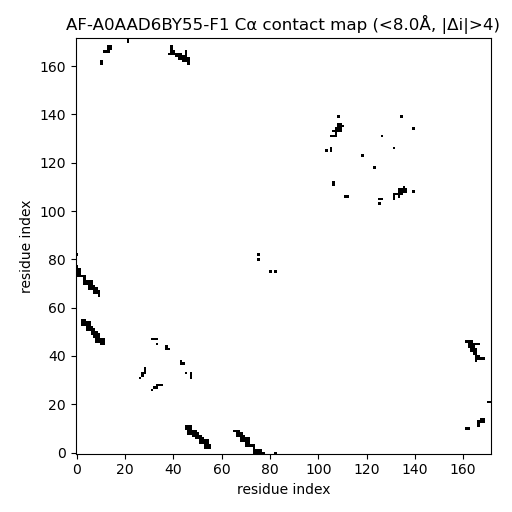LN A O 1
ATOM 1295 N N . MET A 1 164 ? 9.879 7.825 -9.538 1.00 74.69 164 MET A N 1
ATOM 1296 C CA . MET A 1 164 ? 10.997 8.359 -10.305 1.00 74.69 164 MET A CA 1
ATOM 1297 C C . MET A 1 164 ? 12.314 7.704 -9.897 1.00 74.69 164 MET A C 1
ATOM 1299 O O . MET A 1 164 ? 12.586 7.510 -8.708 1.00 74.69 164 MET A O 1
ATOM 1303 N N . GLY A 1 165 ? 13.147 7.390 -10.877 1.00 72.88 165 GLY A N 1
ATOM 1304 C CA . GLY A 1 165 ? 14.530 6.968 -10.686 1.00 72.88 165 GLY A CA 1
ATOM 1305 C C . GLY A 1 165 ? 15.140 6.505 -12.000 1.00 72.88 165 GLY A C 1
ATOM 1306 O O . GLY A 1 165 ? 14.531 6.646 -13.048 1.00 72.88 165 GLY A O 1
ATOM 1307 N N . HIS A 1 166 ? 16.320 5.912 -11.938 1.00 63.09 166 HIS A N 1
ATOM 1308 C CA . HIS A 1 166 ? 17.025 5.391 -13.106 1.00 63.09 166 HIS A CA 1
ATOM 1309 C C . HIS A 1 166 ? 17.510 3.970 -12.829 1.00 63.09 166 HIS A C 1
ATOM 1311 O O . HIS A 1 166 ? 17.647 3.557 -11.670 1.00 63.09 166 HIS A O 1
ATOM 1317 N N . PHE A 1 167 ? 17.754 3.203 -13.888 1.00 63.41 167 PHE A N 1
ATOM 1318 C CA . PHE A 1 167 ? 18.272 1.847 -13.763 1.00 63.41 167 PHE A CA 1
ATOM 1319 C C . PHE A 1 167 ? 19.802 1.865 -13.723 1.00 63.41 167 PHE A C 1
ATOM 1321 O O . PHE A 1 167 ? 20.454 2.407 -14.608 1.00 63.41 167 PHE A O 1
ATOM 1328 N N . HIS A 1 168 ? 20.390 1.248 -12.696 1.00 56.12 168 HIS A N 1
ATOM 1329 C CA . HIS A 1 168 ? 21.837 1.008 -12.621 1.00 56.12 168 HIS A CA 1
ATOM 1330 C C . HIS A 1 168 ? 22.134 -0.332 -13.286 1.00 56.12 168 HIS A C 1
ATOM 1332 O O . HIS A 1 168 ? 22.393 -1.329 -12.616 1.00 56.12 168 HIS A O 1
ATOM 1338 N N . LEU A 1 169 ? 22.004 -0.371 -14.607 1.00 55.94 169 LEU A N 1
ATOM 1339 C CA . LEU A 1 169 ? 22.361 -1.538 -15.404 1.00 55.94 169 LEU A CA 1
ATOM 1340 C C . LEU A 1 169 ? 23.890 -1.570 -15.508 1.00 55.94 169 LEU A C 1
ATOM 1342 O O . LEU A 1 169 ? 24.478 -0.823 -16.282 1.00 55.94 169 LEU A O 1
ATOM 1346 N N . CYS A 1 170 ? 24.541 -2.353 -14.641 1.00 46.66 170 CYS A N 1
ATOM 1347 C CA . CYS A 1 170 ? 25.995 -2.499 -14.663 1.00 46.66 170 CYS A CA 1
ATOM 1348 C C . CYS A 1 170 ? 26.449 -3.053 -16.018 1.00 46.66 170 CYS A C 1
ATOM 1350 O O . CYS A 1 170 ? 26.025 -4.132 -16.430 1.00 46.66 170 CYS A O 1
ATOM 1352 N N . GLU A 1 171 ? 27.355 -2.326 -16.666 1.00 44.31 171 GLU A N 1
ATOM 1353 C CA . GLU A 1 171 ? 28.138 -2.805 -17.801 1.00 44.31 171 GLU A CA 1
ATOM 1354 C C . GLU A 1 171 ? 29.049 -3.946 -17.303 1.00 44.31 171 GLU A C 1
ATOM 1356 O O . GLU A 1 171 ? 29.985 -3.701 -16.536 1.00 44.31 171 GLU A O 1
ATOM 1361 N N . HIS A 1 172 ? 28.733 -5.196 -17.658 1.00 48.25 172 HIS A N 1
ATOM 1362 C CA . HIS A 1 172 ? 29.531 -6.385 -17.328 1.00 48.25 172 HIS A CA 1
ATOM 1363 C C . HIS A 1 172 ? 30.400 -6.838 -18.499 1.00 48.25 172 HIS A C 1
ATOM 1365 O O . HIS A 1 172 ? 29.888 -6.854 -19.640 1.00 48.25 172 HIS A O 1
#

Foldseek 3Di:
DDWKKKWKKAFDALPDPDDDDPPPPCCCCVVVVDDPPADQVFKDFRMDTPGIDTDDPPDDDDDDPNIDIDIGDDDDPDNVDDDDDDDDDDDDDDPVDDDDDPVLPPAQAPVPDDDPPDDDPVVVPSVPPPDNPRDYPVVVVVVVVVVVVVCVVVVVVVVCVRRIDHHPNDDD

Radius of gyration: 23.46 Å; Cα contacts (8 Å, |Δi|>4): 149; chains: 1; bounding box: 58×32×68 Å

Solvent-accessible surface area (backbone atoms only — not comparable to full-atom values): 11236 Å² total; per-residue (Å²): 94,49,81,30,33,43,32,36,32,38,58,70,67,50,86,57,99,64,94,68,63,79,96,58,63,64,55,48,35,77,75,64,65,46,65,94,82,68,49,55,88,42,79,34,82,41,49,45,80,72,50,69,43,78,64,52,89,96,65,85,85,86,78,67,88,79,50,49,70,45,76,47,79,68,50,60,71,52,80,91,53,91,82,85,87,86,82,89,85,83,85,88,72,64,87,89,58,90,70,87,53,73,90,75,56,74,59,59,40,52,91,63,55,76,65,88,85,76,74,58,87,78,61,59,70,76,69,64,54,96,70,75,82,40,37,50,73,67,54,51,52,51,51,51,54,52,52,52,53,51,49,52,60,50,46,53,59,51,45,52,60,55,34,44,40,58,47,64,73,75,87,119

Mean predicted aligned error: 11.95 Å

pLDDT: mean 77.25, std 14.42, range [44.31, 95.5]

Sequence (172 aa):
MTPSSLAFRHRGMADMDMSYEQDRHEFMQQVYGYHDDLDSYNDDLITQELGSVISQEGRIITFPNTLQHQVSPFSLADPSKPGHRKILALFLVDPHTRIISSANVPPQREDWRPSTQNRGSGAQQVLQGEGANSITMEEAKAYRVELMAERGLQSEKSNVAYQMGHFHLCEH

InterPro domains:
  IPR025340 Protein of unknown function DUF4246 [PTHR33119] (2-172)
  IPR049192 Domain of unknown function DUF4246, C-terminal [PF14033] (2-113)